Protein AF-A0A2E8D7Z5-F1 (afdb_monomer)

pLDDT: mean 91.21, std 10.16, range [39.16, 98.44]

Secondary structure (DSSP, 8-state):
---SS---HHHHHHHHH-GGGSPTT----SSPPPPSSHHHHHHHHHHHHHHHHHS-HHHHHHHHHHHTTS--GGGHHHHHHGGG-SSHHHHHHHHHHHHHHTT-TT-SS----SS---HHHHHHHHHHHHHHHHHH-TTPPPP-

Sequence (144 aa):
MLTNGSSTIDDVIDWIDKPSSLPLGVTLPDKLVLPEDILQRDSMLSALRRSIMNGPFWLRLVAARTLGTFRDLENAPALIFALSDPDYRVAKAARDSLRFVSRKPEGFGFKGGNEPPEKAVWAQAQADWTSWLLSVKPNAELIQ

Nearest PDB structures (foldseek):
  7q1f-assembly2_T  TM=6.200E-01  e=4.274E-02  synthetic construct
  3ltj-assembly1_A  TM=5.660E-01  e=3.675E-02  synthetic construct
  7p0h-assembly2_B  TM=5.588E-01  e=5.781E-02  synthetic construct
  6veh-assembly1_A  T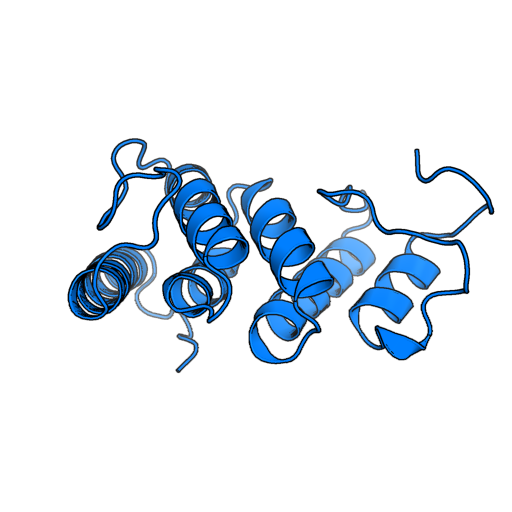M=5.275E-01  e=6.723E-02  synthetic construct
  6gwd-assembly1_H  TM=5.405E-01  e=1.230E-01  synthetic construct

Radius of gyration: 15.18 Å; Cα contacts (8 Å, |Δi|>4): 180; chains: 1; bounding box: 35×31×41 Å

Foldseek 3Di:
DQPDDPDDLVNVLVCLQPVVPQDPPGDDPQEDDQDPDPVSNVSSLVSLLVCCVPNDPSSLRRSLQHLLPDLDLLCLQSLLVQCQPPDVSSVLSSQVSLCSNVVPVVQAFDDSDPDDDDPVRSVRSSVVSVVVSCVVPVPRDHDD

Structure (mmCIF, N/CA/C/O backbone):
data_AF-A0A2E8D7Z5-F1
#
_entry.id   AF-A0A2E8D7Z5-F1
#
loop_
_atom_site.group_PDB
_atom_site.id
_atom_site.type_symbol
_atom_site.label_atom_id
_atom_site.label_alt_id
_atom_site.label_comp_id
_atom_site.label_asym_id
_atom_site.label_entity_id
_atom_site.label_seq_id
_atom_site.pdbx_PDB_ins_code
_atom_site.Cartn_x
_atom_site.Cartn_y
_atom_site.Cartn_z
_atom_site.occupancy
_atom_site.B_iso_or_equiv
_atom_site.auth_seq_id
_atom_site.auth_comp_id
_atom_site.auth_asym_id
_atom_site.auth_atom_id
_atom_site.pdbx_PDB_model_num
ATOM 1 N N . MET A 1 1 ? 5.608 -17.363 -12.730 1.00 39.16 1 MET A N 1
ATOM 2 C CA . MET A 1 1 ? 6.883 -17.341 -13.473 1.00 39.16 1 MET A CA 1
ATOM 3 C C . MET A 1 1 ? 6.949 -16.036 -14.240 1.00 39.16 1 MET A C 1
ATOM 5 O O . MET A 1 1 ? 6.019 -15.757 -14.985 1.00 39.16 1 MET A O 1
ATOM 9 N N . LEU A 1 2 ? 7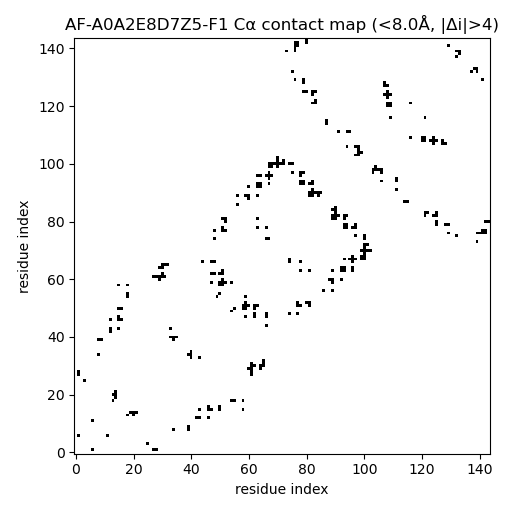.983 -15.229 -13.998 1.00 45.38 2 LEU A N 1
ATOM 10 C CA . LEU A 1 2 ? 8.297 -14.049 -14.803 1.00 45.38 2 LEU A CA 1
ATOM 11 C C . LEU A 1 2 ? 8.856 -14.563 -16.130 1.00 45.38 2 LEU A C 1
ATOM 13 O O . LEU A 1 2 ? 9.849 -15.286 -16.143 1.00 45.38 2 LEU A O 1
ATOM 17 N N . THR A 1 3 ? 8.150 -14.326 -17.228 1.00 45.69 3 THR A N 1
ATOM 18 C CA . THR A 1 3 ? 8.554 -14.825 -18.542 1.00 45.69 3 THR A CA 1
ATOM 19 C C . THR A 1 3 ? 9.576 -13.884 -19.164 1.00 45.69 3 THR A C 1
ATOM 21 O O . THR A 1 3 ? 9.281 -12.705 -19.346 1.00 45.69 3 THR A O 1
ATOM 24 N N . ASN A 1 4 ? 10.698 -14.484 -19.572 1.00 42.97 4 ASN A N 1
ATOM 25 C CA . ASN A 1 4 ? 11.809 -13.966 -20.378 1.00 42.97 4 ASN A CA 1
ATOM 26 C C . ASN A 1 4 ? 12.965 -13.293 -19.605 1.00 42.97 4 ASN A C 1
ATOM 28 O O . ASN A 1 4 ? 12.933 -12.107 -19.299 1.00 42.97 4 ASN A O 1
ATOM 32 N N . GLY A 1 5 ? 14.019 -14.085 -19.358 1.00 50.97 5 GLY A N 1
ATOM 33 C CA . GLY A 1 5 ? 15.221 -13.733 -18.588 1.00 50.97 5 GLY A CA 1
ATOM 34 C C . GLY A 1 5 ? 15.150 -14.298 -17.169 1.00 50.97 5 GLY A C 1
ATOM 35 O O . GLY A 1 5 ? 14.124 -14.162 -16.514 1.00 50.97 5 GLY A O 1
ATOM 36 N N . SER A 1 6 ? 16.192 -14.984 -16.687 1.00 67.50 6 SER A N 1
ATOM 37 C CA . SER A 1 6 ? 16.228 -15.588 -15.343 1.00 67.50 6 SER A CA 1
ATOM 38 C C . SER A 1 6 ? 16.392 -14.532 -14.241 1.00 67.50 6 SER A C 1
ATOM 40 O O . SER A 1 6 ? 17.359 -14.558 -13.483 1.00 67.50 6 SER A O 1
ATOM 42 N N . SER A 1 7 ? 15.495 -13.556 -14.193 1.00 78.62 7 SER A N 1
ATOM 43 C CA . SER A 1 7 ? 15.547 -12.485 -13.210 1.00 78.62 7 SER A CA 1
ATOM 44 C C . SER A 1 7 ? 15.375 -13.058 -11.814 1.00 78.62 7 SER A C 1
ATOM 46 O O . SER A 1 7 ? 14.454 -13.835 -11.540 1.00 78.62 7 SER A O 1
ATOM 48 N N . THR A 1 8 ? 16.308 -12.695 -10.951 1.00 90.31 8 THR A N 1
ATOM 49 C CA . THR A 1 8 ? 16.347 -13.082 -9.548 1.00 90.31 8 THR A CA 1
ATOM 50 C C . THR A 1 8 ? 15.390 -12.215 -8.729 1.00 90.31 8 THR A C 1
ATOM 52 O O . THR A 1 8 ? 14.854 -11.214 -9.209 1.00 90.31 8 THR A O 1
ATOM 55 N N . ILE A 1 9 ? 15.157 -12.593 -7.470 1.00 89.94 9 ILE A N 1
ATOM 56 C CA . ILE A 1 9 ? 14.402 -11.742 -6.541 1.00 89.94 9 ILE A CA 1
ATOM 57 C C . ILE A 1 9 ? 15.125 -10.412 -6.308 1.00 89.94 9 ILE A C 1
ATOM 59 O O . ILE A 1 9 ? 14.462 -9.381 -6.231 1.00 89.94 9 ILE A O 1
ATOM 63 N N . ASP A 1 10 ? 16.457 -10.421 -6.270 1.00 91.50 10 ASP A N 1
ATOM 64 C CA . ASP A 1 10 ? 17.256 -9.210 -6.094 1.00 91.50 10 ASP A CA 1
ATOM 65 C C . ASP A 1 10 ? 17.097 -8.249 -7.278 1.00 91.50 10 ASP A C 1
ATOM 67 O O . ASP A 1 10 ? 16.943 -7.047 -7.066 1.00 91.50 10 ASP A O 1
ATOM 71 N N . ASP A 1 11 ? 17.019 -8.769 -8.510 1.00 92.56 11 ASP A N 1
ATOM 72 C CA . ASP A 1 11 ? 16.719 -7.947 -9.690 1.00 92.56 11 ASP A CA 1
ATOM 73 C C . ASP A 1 11 ? 15.347 -7.278 -9.556 1.00 92.56 11 ASP A C 1
ATOM 75 O O . ASP A 1 11 ? 15.202 -6.080 -9.787 1.00 92.56 11 ASP A O 1
ATOM 79 N N . VAL A 1 12 ? 14.331 -8.035 -9.127 1.00 92.94 12 VAL A N 1
ATOM 80 C CA . VAL A 1 12 ? 12.981 -7.494 -8.918 1.00 92.94 12 VAL A CA 1
ATOM 81 C C . VAL A 1 12 ? 12.984 -6.416 -7.835 1.00 92.94 12 VAL A C 1
ATOM 83 O O . VAL A 1 12 ? 12.312 -5.400 -8.002 1.00 92.94 12 VAL A O 1
ATOM 86 N N . ILE A 1 13 ? 13.727 -6.609 -6.743 1.00 94.06 13 ILE A N 1
ATOM 87 C CA . ILE A 1 13 ? 13.856 -5.607 -5.678 1.00 94.06 13 ILE A CA 1
ATOM 88 C C . ILE A 1 13 ? 14.531 -4.340 -6.215 1.00 94.06 13 ILE A C 1
ATOM 90 O O . ILE A 1 13 ? 13.989 -3.252 -6.005 1.00 94.06 13 ILE A O 1
ATOM 94 N N . ASP A 1 14 ? 15.634 -4.458 -6.964 1.00 94.25 14 ASP A N 1
ATOM 95 C CA . ASP A 1 14 ? 16.290 -3.291 -7.574 1.00 94.25 14 ASP A CA 1
ATOM 96 C C . ASP A 1 14 ? 15.349 -2.556 -8.532 1.00 94.25 14 ASP A C 1
ATOM 98 O O . ASP A 1 14 ? 15.285 -1.331 -8.487 1.00 94.25 14 ASP A O 1
ATOM 102 N N . TRP A 1 15 ? 14.542 -3.264 -9.326 1.00 95.31 15 TRP A N 1
ATOM 103 C CA . TRP A 1 15 ? 13.570 -2.628 -10.221 1.00 95.31 15 TRP A CA 1
ATOM 104 C C . TRP A 1 15 ? 12.423 -1.934 -9.481 1.00 95.31 15 TRP A C 1
ATOM 106 O O . TRP A 1 15 ? 11.871 -0.958 -9.985 1.00 95.31 15 TRP A O 1
ATOM 116 N N . ILE A 1 16 ? 12.029 -2.410 -8.298 1.00 95.69 16 ILE A N 1
ATOM 117 C CA . ILE A 1 16 ? 11.026 -1.720 -7.472 1.00 95.69 16 ILE A CA 1
ATOM 118 C C . ILE A 1 16 ? 11.620 -0.427 -6.898 1.00 95.69 16 ILE A C 1
ATOM 120 O O . ILE A 1 16 ? 10.954 0.613 -6.912 1.00 95.69 16 ILE A O 1
ATOM 124 N N . ASP A 1 17 ? 12.865 -0.479 -6.419 1.00 94.06 17 ASP A N 1
ATOM 125 C CA . ASP A 1 17 ? 13.560 0.680 -5.850 1.00 94.06 17 ASP A CA 1
ATOM 126 C C . ASP A 1 17 ? 13.989 1.695 -6.921 1.00 94.06 17 ASP A C 1
ATOM 128 O O . ASP A 1 17 ? 13.949 2.907 -6.691 1.00 94.06 17 ASP A O 1
ATOM 132 N N . LYS A 1 18 ? 14.355 1.221 -8.114 1.00 94.62 18 LYS A N 1
ATOM 133 C CA . LYS A 1 18 ? 14.752 2.021 -9.276 1.00 94.62 18 LYS A CA 1
ATOM 134 C C . LYS A 1 18 ? 13.930 1.593 -10.492 1.00 94.62 18 LYS A C 1
ATOM 136 O O . LYS A 1 18 ? 14.426 0.892 -11.365 1.00 94.62 18 LYS A O 1
ATOM 141 N N . PRO A 1 19 ? 12.692 2.084 -10.645 1.00 93.81 19 PRO A N 1
ATOM 142 C CA . PRO A 1 19 ? 11.820 1.670 -11.751 1.00 93.81 19 PRO A CA 1
ATOM 143 C C . PRO A 1 19 ? 12.389 1.954 -13.147 1.00 93.81 19 PRO A C 1
ATOM 145 O O . PRO A 1 19 ? 11.977 1.329 -14.120 1.00 93.81 19 PRO A O 1
ATOM 148 N N . SER A 1 20 ? 13.339 2.886 -13.256 1.00 93.38 20 SER A N 1
ATOM 149 C CA . SER A 1 20 ? 14.076 3.185 -14.485 1.00 93.38 20 SER A CA 1
ATOM 150 C C . SER A 1 20 ? 15.145 2.148 -14.854 1.00 93.38 20 SER A C 1
ATOM 152 O O . SER A 1 20 ? 15.602 2.173 -15.994 1.00 93.38 20 SER A O 1
ATOM 154 N N . SER A 1 21 ? 15.552 1.256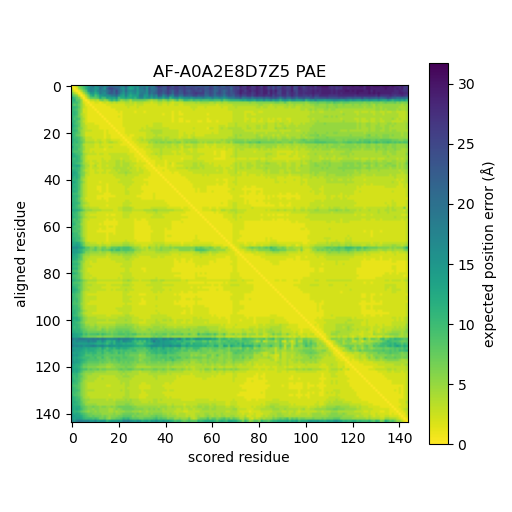 -13.938 1.00 93.19 21 SER A N 1
ATOM 155 C CA . SER A 1 21 ? 16.484 0.153 -14.225 1.00 93.19 21 SER A CA 1
ATOM 156 C C . SER A 1 21 ? 15.791 -1.085 -14.801 1.00 93.19 21 SER A C 1
ATOM 158 O O . SER A 1 21 ? 16.477 -2.015 -15.225 1.00 93.19 21 SER A O 1
ATOM 160 N N . LEU A 1 22 ? 14.451 -1.091 -14.877 1.00 91.88 22 LEU A N 1
ATOM 161 C CA . LEU A 1 22 ? 13.688 -2.174 -15.492 1.00 91.88 22 LEU A CA 1
ATOM 162 C C . LEU A 1 22 ? 14.110 -2.348 -16.969 1.00 91.88 22 LEU A C 1
ATOM 164 O O . LEU A 1 22 ? 13.957 -1.406 -17.756 1.00 91.88 22 LEU A O 1
ATOM 168 N N . PRO A 1 23 ? 14.622 -3.526 -17.380 1.00 92.00 23 PRO A N 1
ATOM 169 C CA . PRO A 1 23 ? 15.102 -3.726 -18.740 1.00 92.00 23 PRO A CA 1
ATOM 170 C C . PRO A 1 23 ? 13.993 -3.572 -19.783 1.00 92.00 23 PRO A C 1
ATOM 172 O O . PRO A 1 23 ? 12.844 -3.968 -19.574 1.00 92.00 23 PRO A O 1
ATOM 175 N N . LEU A 1 24 ? 14.354 -3.042 -20.954 1.00 87.38 24 LEU A N 1
ATOM 176 C CA . LEU A 1 24 ? 13.423 -2.931 -22.076 1.00 87.38 24 LEU A CA 1
ATOM 177 C C . LEU A 1 24 ? 12.881 -4.312 -22.468 1.00 87.38 24 LEU A C 1
ATOM 179 O O . LEU A 1 24 ? 13.634 -5.273 -22.608 1.00 87.38 24 LEU A O 1
ATOM 183 N N . GLY A 1 25 ? 11.565 -4.400 -22.666 1.00 86.94 25 GLY A N 1
ATOM 184 C CA . GLY A 1 25 ? 10.878 -5.655 -22.990 1.00 86.94 25 GLY A CA 1
ATOM 185 C C . GLY A 1 25 ? 10.540 -6.531 -21.779 1.00 86.94 25 GLY A C 1
ATOM 186 O O . GLY A 1 25 ? 9.815 -7.510 -21.944 1.00 86.94 25 GLY A O 1
ATOM 187 N N . VAL A 1 26 ? 10.990 -6.172 -20.572 1.00 87.81 26 VAL A N 1
ATOM 188 C CA . VAL A 1 26 ? 10.558 -6.810 -19.322 1.00 87.81 26 VAL A CA 1
ATOM 189 C C . VAL A 1 26 ? 9.340 -6.072 -18.774 1.00 87.81 26 VAL A C 1
ATOM 191 O O . VAL A 1 26 ? 9.264 -4.847 -18.786 1.00 87.81 26 VAL A O 1
ATOM 194 N N . THR A 1 27 ? 8.349 -6.822 -18.298 1.00 88.19 27 THR A N 1
ATOM 195 C CA . THR A 1 27 ? 7.161 -6.276 -17.634 1.00 88.19 27 THR A CA 1
ATOM 196 C C . THR A 1 27 ? 6.946 -7.016 -16.324 1.00 88.19 27 THR A C 1
ATOM 198 O O . THR A 1 27 ? 6.965 -8.248 -16.295 1.00 88.19 27 THR A O 1
ATOM 201 N N . LEU A 1 28 ? 6.738 -6.271 -15.234 1.00 89.75 28 LEU A N 1
ATOM 202 C CA . LEU A 1 28 ? 6.352 -6.883 -13.968 1.00 89.75 28 LEU A CA 1
ATOM 203 C C . LEU A 1 28 ? 4.923 -7.439 -14.062 1.00 89.75 28 LEU A C 1
ATOM 205 O O . LEU A 1 28 ? 4.059 -6.824 -14.687 1.00 89.75 28 LEU A O 1
ATOM 209 N N . PRO A 1 29 ? 4.641 -8.580 -13.419 1.00 92.12 29 PRO A N 1
ATOM 210 C CA . PRO A 1 29 ? 3.303 -9.126 -13.354 1.00 92.12 29 PRO A CA 1
ATOM 211 C C . PRO A 1 29 ? 2.424 -8.196 -12.521 1.00 92.12 29 PRO A C 1
ATOM 213 O O . PRO A 1 29 ? 2.900 -7.480 -11.642 1.00 92.12 29 PRO A O 1
ATOM 216 N N . ASP A 1 30 ? 1.113 -8.294 -12.728 1.00 91.88 30 ASP A N 1
ATOM 217 C CA . ASP A 1 30 ? 0.109 -7.519 -11.988 1.00 91.88 30 ASP A CA 1
ATOM 218 C C . ASP A 1 30 ? 0.221 -7.637 -10.458 1.00 91.88 30 ASP A C 1
ATOM 220 O O . ASP A 1 30 ? -0.288 -6.787 -9.723 1.00 91.88 30 ASP A O 1
ATOM 224 N N . LYS A 1 31 ? 0.836 -8.723 -9.984 1.00 93.88 31 LYS A N 1
ATOM 225 C CA . LYS A 1 31 ? 1.065 -9.056 -8.585 1.00 93.88 31 LYS A CA 1
ATOM 226 C C . LYS A 1 31 ? 2.370 -9.836 -8.477 1.00 93.88 31 LYS A C 1
ATOM 228 O O . LYS A 1 31 ? 2.546 -10.836 -9.173 1.00 93.88 31 LYS A O 1
ATOM 233 N N . LEU A 1 32 ? 3.259 -9.393 -7.596 1.00 93.25 32 LEU A N 1
ATOM 234 C CA . LEU A 1 32 ? 4.524 -10.072 -7.344 1.00 93.25 32 LEU A CA 1
ATOM 235 C C . LEU A 1 32 ? 4.332 -11.221 -6.355 1.00 93.25 32 LEU A C 1
ATOM 237 O O . LEU A 1 32 ? 3.446 -11.198 -5.498 1.00 93.25 32 LEU A O 1
ATOM 241 N N . VAL A 1 33 ? 5.188 -12.228 -6.485 1.00 90.69 33 VAL A N 1
ATOM 242 C CA . VAL A 1 33 ? 5.320 -13.293 -5.492 1.00 90.69 33 VAL A CA 1
ATOM 243 C C . VAL A 1 33 ? 6.358 -12.826 -4.485 1.00 90.69 33 VAL A C 1
ATOM 245 O O . VAL A 1 33 ? 7.485 -12.527 -4.874 1.00 90.69 33 VAL A O 1
ATOM 248 N N . LEU A 1 34 ? 5.978 -12.740 -3.210 1.00 89.69 34 LEU A N 1
ATOM 249 C CA . LEU A 1 34 ? 6.949 -12.429 -2.168 1.00 89.69 34 LEU A CA 1
ATOM 250 C C . LEU A 1 34 ? 7.897 -13.619 -1.968 1.00 89.69 34 LEU A C 1
ATOM 252 O O . LEU A 1 34 ? 7.430 -14.761 -1.962 1.00 89.69 34 LEU A O 1
ATOM 256 N N . PRO A 1 35 ? 9.200 -13.367 -1.773 1.00 91.38 35 PRO A N 1
ATOM 257 C CA . PRO A 1 35 ? 10.174 -14.425 -1.539 1.00 91.38 35 PRO A CA 1
ATOM 258 C C . PRO A 1 35 ? 9.898 -15.174 -0.229 1.00 91.38 35 PRO A C 1
ATOM 260 O O . PRO A 1 35 ? 9.238 -14.661 0.682 1.00 91.38 35 PRO A O 1
ATOM 263 N N . GLU A 1 36 ? 10.388 -16.413 -0.138 1.00 90.12 36 GLU A N 1
ATOM 264 C CA . GLU A 1 36 ? 10.327 -17.224 1.086 1.00 90.12 36 GLU A CA 1
ATOM 265 C C . GLU A 1 36 ? 11.296 -16.715 2.159 1.00 90.12 36 GLU A C 1
ATOM 267 O O . GLU A 1 36 ? 10.943 -16.686 3.344 1.00 90.12 36 GLU A O 1
ATOM 272 N N . ASP A 1 37 ? 12.470 -16.250 1.727 1.00 94.12 37 ASP A N 1
ATOM 273 C CA . ASP A 1 37 ? 13.470 -15.633 2.588 1.00 94.12 37 ASP A CA 1
ATOM 274 C C . ASP A 1 37 ? 12.916 -14.370 3.263 1.00 94.12 37 ASP A C 1
ATOM 276 O O . ASP A 1 37 ? 12.328 -13.497 2.620 1.00 94.12 37 ASP A O 1
ATOM 280 N N . ILE A 1 38 ? 13.088 -14.294 4.584 1.00 93.12 38 ILE A N 1
ATOM 281 C CA . ILE A 1 38 ? 12.498 -13.238 5.412 1.00 93.12 38 ILE A CA 1
ATOM 282 C C . ILE A 1 38 ? 13.136 -11.883 5.099 1.00 93.12 38 ILE A C 1
ATOM 284 O O . ILE A 1 38 ? 12.416 -10.899 4.953 1.00 93.12 38 ILE A O 1
ATOM 288 N N . LEU A 1 39 ? 14.459 -11.829 4.928 1.00 94.00 39 LEU A N 1
ATOM 289 C CA . LEU A 1 39 ? 15.170 -10.571 4.701 1.00 94.00 39 LEU A CA 1
ATOM 290 C C . LEU A 1 39 ? 14.819 -9.984 3.330 1.00 94.00 39 LEU A C 1
ATOM 292 O O . LEU A 1 39 ? 14.534 -8.788 3.213 1.00 94.00 39 LEU A O 1
ATOM 296 N N . GLN A 1 40 ? 14.768 -10.826 2.296 1.00 93.62 40 GLN A N 1
ATOM 297 C CA . GLN A 1 40 ? 14.324 -10.413 0.964 1.00 93.62 40 GLN A CA 1
ATOM 298 C C . GLN A 1 40 ? 12.848 -10.008 0.965 1.00 93.62 40 GLN A C 1
ATOM 300 O O . GLN A 1 40 ? 12.475 -9.038 0.302 1.00 93.62 40 GLN A O 1
ATOM 305 N N . ARG A 1 41 ? 11.996 -10.709 1.727 1.00 94.38 41 ARG A N 1
ATOM 306 C CA . ARG A 1 41 ? 10.569 -10.374 1.836 1.00 94.38 41 ARG A CA 1
ATOM 307 C C . ARG A 1 41 ? 10.383 -9.000 2.454 1.00 94.38 41 ARG A C 1
ATOM 309 O O . ARG A 1 41 ? 9.648 -8.191 1.894 1.00 94.38 41 ARG A O 1
ATOM 316 N N . ASP A 1 42 ? 11.054 -8.732 3.565 1.00 94.12 42 ASP A N 1
ATOM 317 C CA . ASP A 1 42 ? 10.950 -7.458 4.274 1.00 94.12 42 ASP A CA 1
ATOM 318 C C . ASP A 1 42 ? 11.495 -6.305 3.425 1.00 94.12 42 ASP A C 1
ATOM 320 O O . ASP A 1 42 ? 10.897 -5.224 3.371 1.00 94.12 42 ASP A O 1
ATOM 324 N N . SER A 1 43 ? 12.578 -6.557 2.685 1.00 94.38 43 SER A N 1
ATOM 325 C CA . SER A 1 43 ? 13.152 -5.603 1.732 1.00 94.38 43 SER A CA 1
ATOM 326 C C . SER A 1 43 ? 12.173 -5.292 0.600 1.00 94.38 43 SER A C 1
ATOM 328 O O . SER A 1 43 ? 11.886 -4.123 0.334 1.00 94.38 43 SER A O 1
ATOM 330 N N . MET A 1 44 ? 11.574 -6.323 -0.005 1.00 95.50 44 MET A N 1
ATOM 331 C CA . MET A 1 4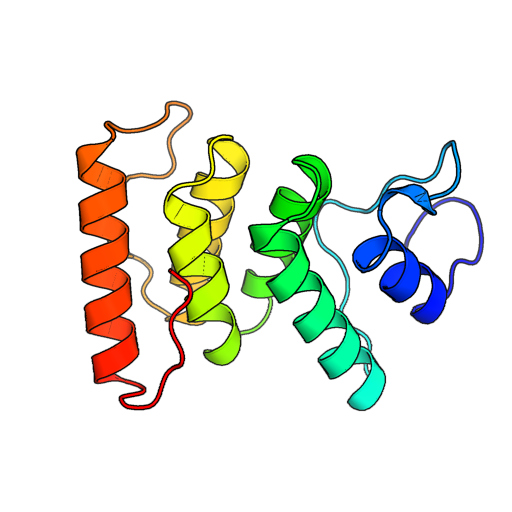4 ? 10.573 -6.167 -1.060 1.00 95.50 44 MET A CA 1
ATOM 332 C C . MET A 1 44 ? 9.314 -5.449 -0.557 1.00 95.50 44 MET A C 1
ATOM 334 O O . MET A 1 44 ? 8.825 -4.540 -1.222 1.00 95.50 44 MET A O 1
ATOM 338 N N . LEU A 1 45 ? 8.795 -5.799 0.624 1.00 95.75 45 LEU A N 1
ATOM 339 C CA . LEU A 1 45 ? 7.642 -5.120 1.228 1.00 95.75 45 LEU A CA 1
ATOM 340 C C . LEU A 1 45 ? 7.935 -3.640 1.484 1.00 95.75 45 LEU A C 1
ATOM 342 O O . LEU A 1 45 ? 7.111 -2.783 1.165 1.00 95.75 45 LEU A O 1
ATOM 346 N N . SER A 1 46 ? 9.119 -3.333 2.010 1.00 95.12 46 SER A N 1
ATOM 347 C CA . SER A 1 46 ? 9.555 -1.957 2.251 1.00 95.12 46 SER A CA 1
ATOM 348 C C . SER A 1 46 ? 9.666 -1.164 0.948 1.00 95.12 46 SER A C 1
ATOM 350 O O . SER A 1 46 ? 9.179 -0.034 0.878 1.00 95.12 46 SER A O 1
ATOM 352 N N . ALA A 1 47 ? 10.243 -1.762 -0.096 1.00 96.12 47 ALA A N 1
ATOM 353 C CA . ALA A 1 47 ? 10.339 -1.159 -1.421 1.00 96.12 47 ALA A CA 1
ATOM 354 C C . ALA A 1 47 ? 8.945 -0.886 -2.009 1.00 96.12 47 ALA A C 1
ATOM 356 O O . ALA A 1 47 ? 8.648 0.245 -2.381 1.00 96.12 47 ALA A O 1
ATOM 357 N N . LEU A 1 48 ? 8.032 -1.863 -1.968 1.00 97.38 48 LEU A N 1
ATOM 358 C CA . LEU A 1 48 ? 6.660 -1.705 -2.465 1.00 97.38 48 LEU A CA 1
ATOM 359 C C . LEU A 1 48 ? 5.884 -0.607 -1.724 1.00 97.38 48 LEU A C 1
ATOM 361 O O . LEU A 1 48 ? 5.194 0.187 -2.365 1.00 97.38 48 LEU A O 1
ATOM 365 N N . ARG A 1 49 ? 6.009 -0.521 -0.391 1.00 96.62 49 ARG A N 1
ATOM 366 C CA . ARG A 1 49 ? 5.401 0.561 0.408 1.00 96.62 49 ARG A CA 1
ATOM 367 C C . ARG A 1 49 ? 5.931 1.931 -0.021 1.00 96.62 49 ARG A C 1
ATOM 369 O O . ARG A 1 49 ? 5.141 2.860 -0.158 1.00 96.62 49 ARG A O 1
ATOM 376 N N . ARG A 1 50 ? 7.234 2.060 -0.303 1.00 95.81 50 ARG A N 1
ATOM 377 C CA . ARG A 1 50 ? 7.815 3.301 -0.850 1.00 95.81 50 ARG A CA 1
ATOM 378 C C . ARG A 1 50 ? 7.304 3.614 -2.253 1.00 95.81 50 ARG A C 1
ATOM 380 O O . ARG A 1 50 ? 6.978 4.767 -2.542 1.00 95.81 50 ARG A O 1
ATOM 387 N N . SER A 1 51 ? 7.195 2.604 -3.114 1.00 97.06 51 SER A N 1
ATOM 388 C CA . SER A 1 51 ? 6.744 2.789 -4.491 1.00 97.06 51 SER A CA 1
ATOM 389 C C . SER A 1 51 ? 5.309 3.292 -4.576 1.00 97.06 51 SER A C 1
ATOM 391 O O . SER A 1 51 ? 5.010 4.006 -5.522 1.00 97.06 51 SER A O 1
ATOM 393 N N . ILE A 1 52 ? 4.441 2.999 -3.601 1.00 97.50 52 ILE A N 1
ATOM 394 C CA . ILE A 1 52 ? 3.093 3.588 -3.528 1.00 97.50 52 ILE A CA 1
ATOM 395 C C . ILE A 1 52 ? 3.129 5.123 -3.528 1.00 97.50 52 ILE A C 1
ATOM 397 O O . ILE A 1 52 ? 2.269 5.743 -4.139 1.00 97.50 52 ILE A O 1
ATOM 401 N N . MET A 1 53 ? 4.110 5.744 -2.874 1.00 94.38 53 MET A N 1
ATOM 402 C CA . MET A 1 53 ? 4.178 7.206 -2.780 1.00 94.38 53 MET A CA 1
ATOM 403 C C . MET A 1 53 ? 4.783 7.826 -4.042 1.00 94.38 53 MET A C 1
ATOM 405 O O . MET A 1 53 ? 4.241 8.776 -4.597 1.00 94.38 53 MET A O 1
ATOM 409 N N . ASN A 1 54 ? 5.901 7.263 -4.512 1.00 93.25 54 ASN A N 1
ATOM 410 C CA . ASN A 1 54 ? 6.783 7.945 -5.470 1.00 93.25 54 ASN A CA 1
ATOM 411 C C . ASN A 1 54 ? 7.002 7.170 -6.779 1.00 93.25 54 ASN A C 1
ATOM 413 O O . ASN A 1 54 ? 7.730 7.622 -7.661 1.00 93.25 54 ASN A O 1
ATOM 417 N N . GLY A 1 55 ? 6.410 5.984 -6.912 1.00 95.62 55 GLY A N 1
ATOM 418 C CA . GLY A 1 55 ? 6.588 5.127 -8.075 1.00 95.62 55 GLY A CA 1
ATOM 419 C C . GLY A 1 55 ? 5.796 5.605 -9.296 1.00 95.62 55 GLY A C 1
ATOM 420 O O . GLY A 1 55 ? 4.785 6.309 -9.165 1.00 95.62 55 GLY A O 1
ATOM 421 N N . PRO A 1 56 ? 6.198 5.184 -10.508 1.00 96.56 56 PRO A N 1
ATOM 422 C CA . PRO A 1 56 ? 5.376 5.363 -11.697 1.00 96.56 56 PRO A CA 1
ATOM 423 C C . PRO A 1 56 ? 4.044 4.621 -11.537 1.00 96.56 56 PRO A C 1
ATOM 425 O O . PRO A 1 56 ? 3.959 3.627 -10.814 1.00 96.56 56 PRO A O 1
ATOM 428 N N . PHE A 1 57 ? 3.009 5.076 -12.250 1.00 95.62 5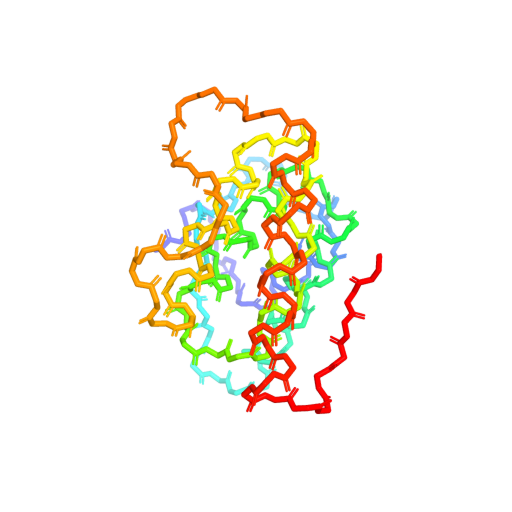7 PHE A N 1
ATOM 429 C CA . PHE A 1 57 ? 1.643 4.543 -12.141 1.00 95.62 57 PHE A CA 1
ATOM 430 C C . PHE A 1 57 ? 1.586 3.003 -12.135 1.00 95.62 57 PHE A C 1
ATOM 432 O O . PHE A 1 57 ? 0.956 2.406 -11.260 1.00 95.62 57 PHE A O 1
ATOM 439 N N . TRP A 1 58 ? 2.268 2.356 -13.086 1.00 95.44 58 TRP A N 1
ATOM 440 C CA . TRP A 1 58 ? 2.244 0.899 -13.220 1.00 95.44 58 TRP A CA 1
ATOM 441 C C . TRP A 1 58 ? 2.788 0.200 -11.966 1.00 95.44 58 TRP A C 1
ATOM 443 O O . TRP A 1 58 ? 2.226 -0.804 -11.533 1.00 95.44 58 TRP A O 1
ATOM 453 N N . LEU A 1 59 ? 3.826 0.758 -11.334 1.00 97.88 59 LEU A N 1
ATOM 454 C CA . LEU A 1 59 ? 4.425 0.182 -10.136 1.00 97.88 59 LEU A CA 1
ATOM 455 C C . LEU A 1 59 ? 3.554 0.425 -8.906 1.00 97.88 59 LEU A C 1
ATOM 457 O O . LEU A 1 59 ? 3.420 -0.477 -8.087 1.00 97.88 59 LEU A O 1
ATOM 461 N N . ARG A 1 60 ? 2.900 1.589 -8.793 1.00 98.44 60 ARG A N 1
ATOM 462 C CA . ARG A 1 60 ? 1.920 1.837 -7.719 1.00 98.44 60 ARG A CA 1
ATOM 463 C C . ARG A 1 60 ? 0.774 0.836 -7.767 1.00 98.44 60 ARG A C 1
ATOM 465 O O . ARG A 1 60 ? 0.357 0.318 -6.734 1.00 98.44 60 ARG A O 1
ATOM 472 N N . LEU A 1 61 ? 0.308 0.500 -8.971 1.00 98.06 61 LEU A N 1
ATOM 473 C CA . LEU A 1 61 ? -0.741 -0.498 -9.166 1.00 98.06 61 LEU A CA 1
ATOM 474 C C . LEU A 1 61 ? -0.279 -1.902 -8.747 1.00 98.06 61 LEU A C 1
ATOM 476 O O . LEU A 1 61 ? -0.990 -2.581 -8.001 1.00 98.06 61 LEU A O 1
ATOM 480 N N . VAL A 1 62 ? 0.911 -2.324 -9.190 1.00 97.88 62 VAL A N 1
ATOM 481 C CA . VAL A 1 62 ? 1.516 -3.608 -8.790 1.00 97.88 62 VAL A CA 1
ATOM 482 C C . VAL A 1 62 ? 1.743 -3.652 -7.278 1.00 97.88 62 VAL A C 1
ATOM 484 O O . VAL A 1 62 ? 1.409 -4.652 -6.639 1.00 97.88 62 VAL A O 1
ATOM 487 N N . ALA A 1 63 ? 2.234 -2.567 -6.680 1.00 98.06 63 ALA A N 1
ATOM 488 C CA . ALA A 1 63 ? 2.447 -2.453 -5.243 1.00 98.06 63 ALA A CA 1
ATOM 489 C C . ALA A 1 63 ? 1.132 -2.578 -4.468 1.00 98.06 63 ALA A C 1
ATOM 491 O O . ALA A 1 63 ? 1.030 -3.436 -3.594 1.00 98.06 63 ALA A O 1
ATOM 492 N N . ALA A 1 64 ? 0.089 -1.829 -4.836 1.00 98.06 64 ALA A N 1
ATOM 493 C CA . ALA A 1 64 ? -1.200 -1.874 -4.145 1.00 98.06 64 ALA A CA 1
ATOM 494 C C . ALA A 1 64 ? -1.815 -3.282 -4.182 1.00 98.06 64 ALA A C 1
ATOM 496 O O . ALA A 1 64 ? -2.333 -3.770 -3.174 1.00 98.06 64 ALA A O 1
ATOM 497 N N . ARG A 1 65 ? -1.712 -3.975 -5.324 1.00 97.62 65 ARG A N 1
ATOM 498 C CA . ARG A 1 65 ? -2.186 -5.360 -5.485 1.00 97.62 65 ARG A CA 1
ATOM 499 C C . ARG A 1 65 ? -1.344 -6.371 -4.715 1.00 97.62 65 ARG A C 1
ATOM 501 O O . ARG A 1 65 ? -1.900 -7.330 -4.181 1.00 97.62 65 ARG A O 1
ATOM 508 N N . THR A 1 66 ? -0.027 -6.186 -4.686 1.00 97.50 66 THR A N 1
ATOM 509 C CA . THR A 1 66 ? 0.912 -7.101 -4.025 1.00 97.50 66 THR A CA 1
ATOM 510 C C . THR A 1 66 ? 0.821 -6.970 -2.510 1.00 97.50 66 THR A C 1
ATOM 512 O O . THR A 1 66 ? 0.669 -7.978 -1.830 1.00 97.50 66 THR A O 1
ATOM 515 N N . LEU A 1 67 ? 0.801 -5.754 -1.965 1.00 97.12 67 LEU A N 1
ATOM 516 C CA . LEU A 1 67 ? 0.689 -5.516 -0.521 1.00 97.12 67 LEU A CA 1
ATOM 517 C C . LEU A 1 67 ? -0.602 -6.104 0.079 1.00 97.12 67 LEU A C 1
ATOM 519 O O . LEU A 1 67 ? -0.609 -6.552 1.223 1.00 97.12 67 LEU A O 1
ATOM 523 N N . GLY A 1 68 ? -1.681 -6.177 -0.705 1.00 94.62 68 GLY A N 1
ATOM 524 C CA . GLY A 1 68 ? -2.935 -6.813 -0.296 1.00 94.62 68 GLY A CA 1
ATOM 525 C C . GLY A 1 68 ? -2.941 -8.340 -0.303 1.00 94.62 68 GLY A C 1
ATOM 526 O O . GLY A 1 68 ? -3.957 -8.930 0.043 1.00 94.62 68 GLY A O 1
ATOM 527 N N . THR A 1 69 ? -1.867 -9.008 -0.732 1.00 91.06 69 THR A N 1
ATOM 528 C CA . THR A 1 69 ? -1.824 -10.484 -0.784 1.00 91.06 69 THR A CA 1
ATOM 529 C C . THR A 1 69 ? -1.602 -11.130 0.573 1.00 91.06 69 THR A C 1
ATOM 531 O O . THR A 1 69 ? -2.019 -12.269 0.781 1.00 91.06 69 THR A O 1
ATOM 534 N N . PHE A 1 70 ? -1.002 -10.394 1.505 1.00 82.81 70 PHE A N 1
ATOM 535 C CA . PHE A 1 70 ? -0.710 -10.858 2.853 1.00 82.81 70 PHE A CA 1
ATOM 536 C C . PHE A 1 70 ? -1.551 -10.074 3.847 1.00 82.81 70 PHE A C 1
ATOM 538 O O . PHE A 1 70 ? -1.763 -8.874 3.696 1.00 82.81 70 PHE A O 1
ATOM 545 N N . ARG A 1 71 ? -2.032 -10.756 4.889 1.00 82.12 71 ARG A N 1
ATOM 546 C CA . ARG A 1 71 ? -2.788 -10.137 5.989 1.00 82.12 71 ARG A CA 1
ATOM 547 C C . ARG A 1 71 ? -1.851 -9.450 6.981 1.00 82.12 71 ARG A C 1
ATOM 549 O O . ARG A 1 71 ? -1.914 -9.712 8.178 1.00 82.12 71 ARG A O 1
ATOM 556 N N . ASP A 1 72 ? -0.970 -8.618 6.449 1.00 90.56 72 ASP A N 1
ATOM 557 C CA . ASP A 1 72 ? -0.009 -7.842 7.211 1.00 90.56 72 ASP A CA 1
ATOM 558 C C . ASP A 1 72 ? -0.553 -6.422 7.409 1.00 90.56 72 ASP A C 1
ATOM 560 O O . ASP A 1 72 ? -0.708 -5.659 6.452 1.00 90.56 72 ASP A O 1
ATOM 564 N N . LEU A 1 73 ? -0.875 -6.083 8.661 1.00 93.06 73 LEU A N 1
ATOM 565 C CA . LEU A 1 73 ? -1.393 -4.764 9.026 1.00 93.06 73 LEU A CA 1
ATOM 566 C C . LEU A 1 73 ? -0.358 -3.653 8.810 1.00 93.06 73 LEU A C 1
ATOM 568 O O . LEU A 1 73 ? -0.762 -2.506 8.629 1.00 93.06 73 LEU A O 1
ATOM 572 N N . GLU A 1 74 ? 0.938 -3.974 8.727 1.00 94.19 74 GLU A N 1
ATOM 573 C CA . GLU A 1 74 ? 1.985 -3.004 8.379 1.00 94.19 74 GLU A CA 1
ATOM 574 C C . GLU A 1 74 ? 1.819 -2.440 6.960 1.00 94.19 74 GLU A C 1
ATOM 576 O O . GLU A 1 74 ? 2.355 -1.383 6.633 1.00 94.19 74 GLU A O 1
ATOM 581 N N . ASN A 1 75 ? 1.046 -3.109 6.098 1.00 95.88 75 ASN A N 1
ATOM 582 C CA . ASN A 1 75 ? 0.728 -2.610 4.760 1.00 95.88 75 ASN A CA 1
ATOM 583 C C . ASN A 1 75 ? -0.416 -1.588 4.754 1.00 95.88 75 ASN A C 1
ATOM 585 O O . ASN A 1 75 ? -0.590 -0.877 3.762 1.00 95.88 75 ASN A O 1
ATOM 589 N N . ALA A 1 76 ? -1.214 -1.517 5.825 1.00 96.81 76 ALA A N 1
ATOM 590 C CA . ALA A 1 76 ? -2.411 -0.688 5.859 1.00 96.81 76 ALA A CA 1
ATOM 591 C C . ALA A 1 76 ? -2.120 0.811 5.644 1.00 96.81 76 ALA A C 1
ATOM 593 O O . ALA A 1 76 ? -2.810 1.384 4.805 1.00 96.81 76 ALA A O 1
ATOM 594 N N . PRO A 1 77 ? -1.104 1.446 6.270 1.00 97.56 77 PRO A N 1
ATOM 595 C CA . PRO A 1 77 ? -0.803 2.861 6.026 1.00 97.56 77 PRO A CA 1
ATOM 596 C C . PRO A 1 77 ? -0.578 3.200 4.547 1.00 97.56 77 PRO A C 1
ATOM 598 O O . PRO A 1 77 ? -1.183 4.135 4.025 1.00 97.56 77 PRO A O 1
ATOM 601 N N . ALA A 1 78 ? 0.225 2.395 3.844 1.00 97.62 78 ALA A N 1
ATOM 602 C CA . ALA A 1 78 ? 0.491 2.590 2.419 1.00 97.62 78 ALA A CA 1
ATOM 603 C C . ALA A 1 78 ? -0.775 2.418 1.571 1.00 97.62 78 ALA A C 1
ATOM 605 O O . ALA A 1 78 ? -1.042 3.208 0.668 1.00 97.62 78 ALA A O 1
ATOM 606 N N . LEU A 1 79 ? -1.600 1.417 1.879 1.00 97.69 79 LEU A N 1
ATOM 607 C CA . LEU A 1 79 ? -2.850 1.207 1.155 1.00 97.69 79 LEU A CA 1
ATOM 608 C C . LEU A 1 79 ? -3.888 2.306 1.443 1.00 97.69 79 LEU A C 1
ATOM 610 O O . LEU A 1 79 ? -4.642 2.667 0.546 1.00 97.69 79 LEU A O 1
ATOM 614 N N . ILE A 1 80 ? -3.926 2.865 2.656 1.00 97.56 80 ILE A N 1
ATOM 615 C CA . ILE A 1 80 ? -4.795 4.003 3.000 1.00 97.56 80 ILE A CA 1
ATOM 616 C C . ILE A 1 80 ? -4.387 5.237 2.198 1.00 97.56 80 ILE A C 1
ATOM 618 O O . ILE A 1 80 ? -5.241 5.869 1.576 1.00 97.56 80 ILE A O 1
ATOM 622 N N . PHE A 1 81 ? -3.092 5.545 2.143 1.00 96.94 81 PHE A N 1
ATOM 623 C CA . PHE A 1 81 ? -2.570 6.628 1.310 1.00 96.94 81 PHE A CA 1
ATOM 624 C C . PHE A 1 81 ? -2.977 6.454 -0.164 1.00 96.94 81 PHE A C 1
ATOM 626 O O . PHE A 1 81 ? -3.504 7.372 -0.788 1.00 96.94 81 PHE A O 1
ATOM 633 N N . ALA A 1 82 ? -2.847 5.236 -0.698 1.00 97.19 82 ALA A N 1
ATOM 634 C CA . ALA A 1 82 ? -3.178 4.925 -2.088 1.00 97.19 82 ALA A CA 1
ATOM 635 C C . ALA A 1 82 ? -4.674 5.048 -2.442 1.00 97.19 82 ALA A C 1
ATOM 637 O O . ALA A 1 82 ? -5.015 5.030 -3.624 1.00 97.19 82 ALA A O 1
ATOM 638 N N . LEU A 1 83 ? -5.587 5.187 -1.470 1.00 96.25 83 LEU A N 1
ATOM 639 C CA . LEU A 1 83 ? -7.009 5.411 -1.761 1.00 96.25 83 LEU A CA 1
ATOM 640 C C . LEU A 1 83 ? -7.253 6.701 -2.547 1.00 96.25 83 LEU A C 1
ATOM 642 O O . LEU A 1 83 ? -8.216 6.751 -3.302 1.00 96.25 83 LEU A O 1
ATOM 646 N N . SER A 1 84 ? -6.399 7.713 -2.394 1.00 93.25 84 SER A N 1
ATOM 647 C CA . SER A 1 84 ? -6.480 8.977 -3.133 1.00 93.25 84 SER A CA 1
ATOM 648 C C . SER A 1 84 ? -5.518 9.046 -4.324 1.00 93.25 84 SER A C 1
ATOM 650 O O . SER A 1 84 ? -5.184 10.147 -4.763 1.00 93.25 84 SER A O 1
ATOM 652 N N . ASP A 1 85 ? -5.036 7.905 -4.834 1.00 95.94 85 ASP A N 1
ATOM 653 C CA . ASP A 1 85 ? -4.151 7.893 -6.004 1.00 95.94 85 ASP A CA 1
ATOM 654 C C . ASP A 1 85 ? -4.816 8.592 -7.205 1.00 95.94 85 ASP A C 1
ATOM 656 O O . ASP A 1 85 ? -6.005 8.367 -7.460 1.00 95.94 85 ASP A O 1
ATOM 660 N N . PRO A 1 86 ? -4.074 9.415 -7.973 1.00 93.94 86 PRO A N 1
ATOM 661 C CA . PRO A 1 86 ? -4.613 10.071 -9.163 1.00 93.94 86 PRO A CA 1
ATOM 662 C C . PRO A 1 86 ? -5.101 9.087 -10.235 1.00 93.94 86 PRO A C 1
ATOM 664 O O . PRO A 1 86 ? -5.961 9.447 -11.038 1.00 93.94 86 PRO A O 1
ATOM 667 N N . ASP A 1 87 ? -4.580 7.856 -10.270 1.00 95.56 87 ASP A N 1
ATOM 668 C CA . ASP A 1 87 ? -5.117 6.804 -11.123 1.00 95.56 87 ASP A CA 1
ATOM 669 C C . ASP A 1 87 ? -6.119 5.932 -10.360 1.00 95.56 87 ASP A C 1
ATOM 671 O O . ASP A 1 87 ? -5.783 5.190 -9.430 1.00 95.56 87 ASP A O 1
ATOM 675 N N . TYR A 1 88 ? -7.370 5.953 -10.821 1.00 94.62 88 TYR A N 1
ATOM 676 C CA . TYR A 1 88 ? -8.459 5.216 -10.186 1.00 94.62 88 TYR A CA 1
ATOM 677 C C . TYR A 1 88 ? -8.205 3.704 -10.082 1.00 94.62 88 TYR A C 1
ATOM 679 O O . TYR A 1 88 ? -8.685 3.058 -9.149 1.00 94.62 88 TYR A O 1
ATOM 687 N N . ARG A 1 89 ? -7.417 3.109 -10.988 1.00 95.56 89 ARG A N 1
ATOM 688 C CA . ARG A 1 89 ? -7.084 1.677 -10.921 1.00 95.56 89 ARG A CA 1
ATOM 689 C C . ARG A 1 89 ? -6.244 1.365 -9.686 1.00 95.56 89 ARG A C 1
ATOM 691 O O . ARG A 1 89 ? -6.430 0.301 -9.094 1.00 95.56 89 ARG A O 1
ATOM 698 N N . VAL A 1 90 ? -5.360 2.282 -9.285 1.00 97.31 90 VAL A N 1
ATOM 699 C CA . VAL A 1 90 ? -4.557 2.159 -8.060 1.00 97.31 90 VAL A CA 1
ATOM 700 C C . VAL A 1 90 ? -5.449 2.339 -6.837 1.00 97.31 90 VAL A C 1
ATOM 702 O O . VAL A 1 90 ? -5.454 1.464 -5.974 1.00 97.31 90 VAL A O 1
ATOM 705 N N . ALA A 1 91 ? -6.281 3.384 -6.807 1.00 96.06 91 ALA A N 1
ATOM 706 C CA . ALA A 1 91 ? -7.228 3.621 -5.714 1.00 96.06 91 ALA A CA 1
ATOM 707 C C . ALA A 1 91 ? -8.171 2.427 -5.489 1.00 96.06 91 ALA A C 1
ATOM 709 O O . ALA A 1 91 ? -8.386 1.976 -4.360 1.00 96.06 91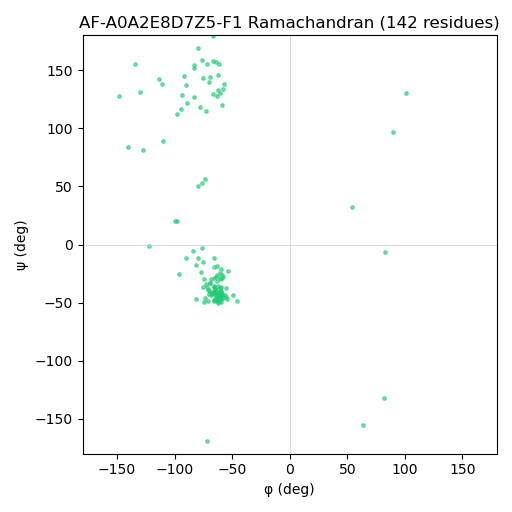 ALA A O 1
ATOM 710 N N . LYS A 1 92 ? -8.693 1.849 -6.576 1.00 95.75 92 LYS A N 1
ATOM 711 C CA . LYS A 1 92 ? -9.519 0.640 -6.529 1.00 95.75 92 LYS A CA 1
ATOM 712 C C . LYS A 1 92 ? -8.735 -0.563 -5.999 1.00 95.75 92 LYS A C 1
ATOM 714 O O . LYS A 1 92 ? -9.250 -1.287 -5.148 1.00 95.75 92 LYS A O 1
ATOM 719 N N . ALA A 1 93 ? -7.504 -0.776 -6.472 1.00 96.69 93 ALA A N 1
ATOM 720 C CA . ALA A 1 93 ? -6.650 -1.852 -5.975 1.00 96.69 93 ALA A CA 1
ATOM 721 C C . ALA A 1 93 ? -6.364 -1.698 -4.474 1.00 96.69 93 ALA A C 1
ATOM 723 O O . ALA A 1 93 ? -6.475 -2.671 -3.735 1.00 96.69 93 ALA A O 1
ATOM 724 N N . ALA A 1 94 ? -6.080 -0.482 -4.011 1.00 97.12 94 ALA A N 1
ATOM 725 C CA . ALA A 1 94 ? -5.855 -0.178 -2.606 1.00 97.12 94 ALA A CA 1
ATOM 726 C C . ALA A 1 94 ? -7.090 -0.477 -1.742 1.00 97.12 94 ALA A C 1
ATOM 728 O O . ALA A 1 94 ? -6.987 -1.166 -0.726 1.00 97.12 94 ALA A O 1
ATOM 729 N N . ARG A 1 95 ? -8.279 -0.057 -2.195 1.00 96.31 95 AR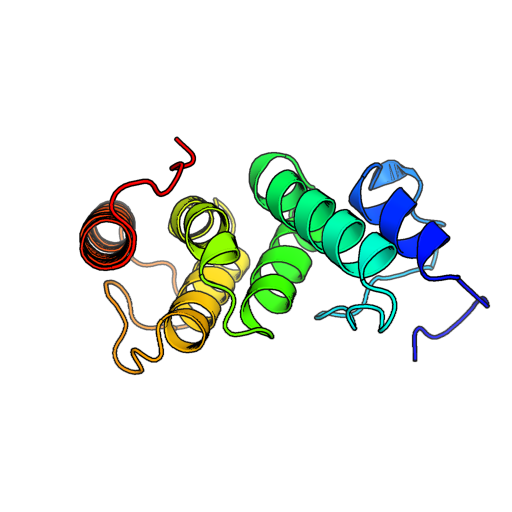G A N 1
ATOM 730 C CA . ARG A 1 95 ? -9.563 -0.374 -1.553 1.00 96.31 95 ARG A CA 1
ATOM 731 C C . ARG A 1 95 ? -9.791 -1.880 -1.443 1.00 96.31 95 ARG A C 1
ATOM 733 O O . ARG A 1 95 ? -10.206 -2.369 -0.391 1.00 96.31 95 ARG A O 1
ATOM 740 N N . ASP A 1 96 ? -9.547 -2.619 -2.523 1.00 95.50 96 ASP A N 1
ATOM 741 C CA . ASP A 1 96 ? -9.736 -4.071 -2.552 1.00 95.50 96 ASP A CA 1
ATOM 742 C C . ASP A 1 96 ? -8.731 -4.780 -1.624 1.00 95.50 96 ASP A C 1
ATOM 744 O O . ASP A 1 96 ? -9.117 -5.664 -0.855 1.00 95.50 96 ASP A O 1
ATOM 748 N N . SER A 1 97 ? -7.476 -4.329 -1.611 1.00 96.75 97 SER A N 1
ATOM 749 C CA . SER A 1 97 ? -6.419 -4.822 -0.723 1.00 96.75 97 SER A CA 1
ATOM 750 C C . SER A 1 97 ? -6.700 -4.539 0.756 1.00 96.75 97 SER A C 1
ATOM 752 O O . SER A 1 97 ? -6.525 -5.431 1.587 1.00 96.75 97 SER A O 1
ATOM 754 N N . LEU A 1 98 ? -7.208 -3.350 1.104 1.00 97.00 98 LEU A N 1
ATOM 755 C CA . LEU A 1 98 ? -7.565 -3.009 2.487 1.00 97.00 98 LEU A CA 1
ATOM 756 C C . LEU A 1 98 ? -8.632 -3.941 3.051 1.00 97.00 98 LEU A C 1
ATOM 758 O O . LEU A 1 98 ? -8.509 -4.373 4.194 1.00 97.00 98 LEU A O 1
ATOM 762 N N . ARG A 1 99 ? -9.639 -4.331 2.260 1.00 95.31 99 ARG A N 1
ATOM 763 C CA . ARG A 1 99 ? -10.657 -5.313 2.689 1.00 95.31 99 ARG A CA 1
ATOM 764 C C . ARG A 1 99 ? -10.041 -6.658 3.054 1.00 95.31 99 ARG A C 1
ATOM 766 O O . ARG A 1 99 ? -10.500 -7.303 3.996 1.00 95.31 99 ARG A O 1
ATOM 773 N N . PHE A 1 100 ? -9.007 -7.078 2.328 1.00 94.50 100 PHE A N 1
ATOM 774 C CA . PHE A 1 100 ? -8.318 -8.335 2.596 1.00 94.50 100 PHE A CA 1
ATOM 775 C C . PHE A 1 100 ? -7.419 -8.245 3.833 1.00 94.50 100 PHE A C 1
ATOM 777 O O . PHE A 1 100 ? -7.536 -9.083 4.730 1.00 94.50 100 PHE A O 1
ATOM 784 N N . VAL A 1 101 ? -6.583 -7.204 3.916 1.00 94.19 101 VAL A N 1
ATOM 785 C CA . VAL A 1 101 ? -5.660 -6.959 5.040 1.00 94.19 101 VAL A CA 1
ATOM 786 C C . VAL A 1 101 ? -6.422 -6.803 6.359 1.00 94.19 101 VAL A C 1
ATOM 788 O O . VAL A 1 101 ? -6.074 -7.425 7.361 1.00 94.19 101 VAL A O 1
ATOM 791 N N . SER A 1 102 ? -7.520 -6.047 6.343 1.00 93.56 102 SER A N 1
ATOM 792 C CA . SER A 1 102 ? -8.374 -5.803 7.514 1.00 93.56 102 SER A CA 1
ATOM 793 C C . SER A 1 102 ? -9.353 -6.928 7.843 1.00 93.56 102 SER A C 1
ATOM 795 O O . SER A 1 102 ? -9.987 -6.894 8.896 1.00 93.56 102 SER A O 1
ATOM 797 N N . ARG A 1 103 ? -9.524 -7.903 6.937 1.00 92.69 103 ARG A N 1
ATOM 798 C CA . ARG A 1 103 ? -10.603 -8.909 6.982 1.00 92.69 103 ARG A CA 1
ATOM 799 C C . ARG A 1 103 ? -11.998 -8.280 7.080 1.00 92.69 103 ARG A C 1
ATOM 801 O O . ARG A 1 103 ? -12.903 -8.856 7.680 1.00 92.69 103 ARG A O 1
ATOM 808 N N . LYS A 1 104 ? -12.179 -7.102 6.484 1.00 92.19 104 LYS A N 1
ATOM 809 C CA . LYS A 1 104 ? -13.432 -6.349 6.500 1.00 92.19 104 LYS A CA 1
ATOM 810 C C . LYS A 1 104 ? -14.041 -6.365 5.094 1.00 92.19 104 LYS A C 1
ATOM 812 O O . LYS A 1 104 ? -13.749 -5.470 4.301 1.00 92.19 104 LYS A O 1
ATOM 817 N N . PRO A 1 105 ? -14.871 -7.369 4.743 1.00 89.44 105 PRO A N 1
ATOM 818 C CA . PRO A 1 105 ? -15.373 -7.540 3.380 1.00 89.44 105 PRO A CA 1
ATOM 819 C C . PRO A 1 105 ? -16.250 -6.377 2.914 1.00 89.44 105 PRO A C 1
ATOM 821 O O . PRO A 1 105 ? -16.259 -6.091 1.726 1.00 89.44 105 PRO A O 1
ATOM 824 N N . GLU A 1 106 ? -16.917 -5.644 3.799 1.00 89.19 106 GLU A N 1
ATOM 825 C CA . GLU A 1 106 ? -17.641 -4.430 3.391 1.00 89.19 106 GLU A CA 1
ATOM 826 C C . GLU A 1 106 ? -16.689 -3.256 3.102 1.00 89.19 106 GLU A C 1
ATOM 828 O O . GLU A 1 106 ? -16.932 -2.439 2.214 1.00 89.19 106 GLU A O 1
ATOM 833 N N . GLY A 1 107 ? -15.542 -3.220 3.787 1.00 89.94 107 GLY A N 1
ATOM 834 C CA . GLY A 1 107 ? -14.595 -2.109 3.748 1.00 89.94 107 GLY A CA 1
ATOM 835 C C . GLY A 1 107 ? -15.181 -0.807 4.301 1.00 89.94 107 GLY A C 1
ATOM 836 O O . GLY A 1 107 ? -16.096 -0.833 5.129 1.00 89.94 107 GLY A O 1
ATOM 837 N N . PHE A 1 108 ? -14.622 0.312 3.843 1.00 90.94 108 PHE A N 1
ATOM 838 C CA . PHE A 1 108 ? -15.143 1.669 4.017 1.00 90.94 108 PHE A CA 1
ATOM 839 C C . PHE A 1 108 ? -15.070 2.416 2.682 1.00 90.94 108 PHE A C 1
ATOM 841 O O . PHE A 1 108 ? -14.240 2.084 1.826 1.00 90.94 108 PHE A O 1
ATOM 848 N N . GLY A 1 109 ? -15.923 3.428 2.517 1.00 84.69 109 GLY A N 1
ATOM 849 C CA . GLY A 1 109 ? -15.920 4.302 1.350 1.00 84.69 109 GLY A CA 1
ATOM 850 C C . GLY A 1 109 ? -16.637 3.740 0.123 1.00 84.69 109 GLY A C 1
ATOM 851 O O . GLY A 1 109 ? -17.780 3.292 0.184 1.00 84.69 109 GLY A O 1
ATOM 852 N N . PHE A 1 110 ? -15.972 3.829 -1.027 1.00 82.06 110 PHE A N 1
ATOM 853 C CA . PHE A 1 110 ? -16.584 3.641 -2.339 1.00 82.06 110 PHE A CA 1
ATOM 854 C C . PHE A 1 110 ? -16.700 2.173 -2.779 1.00 82.06 110 PHE A C 1
ATOM 856 O O . PHE A 1 110 ? -15.923 1.290 -2.392 1.00 82.06 110 PHE A O 1
ATOM 863 N N . LYS A 1 111 ? -17.679 1.922 -3.658 1.00 82.19 111 LYS A N 1
ATOM 864 C CA . LYS A 1 111 ? -17.833 0.647 -4.371 1.00 82.19 111 LYS A CA 1
ATOM 865 C C . LYS A 1 111 ? -16.780 0.552 -5.479 1.00 82.19 111 LYS A C 1
ATOM 867 O O . LYS A 1 111 ? -16.477 1.542 -6.135 1.00 82.19 111 LYS A O 1
ATOM 872 N N . GLY A 1 112 ? -16.243 -0.646 -5.710 1.00 77.62 112 GLY A N 1
ATOM 873 C CA . GLY A 1 112 ? -15.229 -0.905 -6.741 1.00 77.62 112 GLY A CA 1
ATOM 874 C C . GLY A 1 112 ? -15.795 -0.954 -8.164 1.00 77.62 112 GLY A C 1
ATOM 875 O O . GLY A 1 112 ? -15.605 -1.963 -8.839 1.00 77.62 112 GLY A O 1
ATOM 876 N N . GLY A 1 113 ? -16.525 0.083 -8.580 1.00 84.75 113 GLY A N 1
ATOM 877 C CA . GLY A 1 113 ? -17.047 0.234 -9.939 1.00 84.75 113 GLY A CA 1
ATOM 878 C C . GLY A 1 113 ? -15.958 0.560 -10.968 1.00 84.75 113 GLY A C 1
ATOM 879 O O . GLY A 1 113 ? -14.766 0.460 -10.685 1.00 84.75 113 GLY A O 1
ATOM 880 N N . ASN A 1 114 ? -16.382 0.937 -12.177 1.00 83.94 114 ASN A N 1
ATOM 881 C CA . ASN A 1 114 ? -15.475 1.350 -13.258 1.00 83.94 114 ASN A CA 1
ATOM 882 C C . ASN A 1 114 ? -15.191 2.857 -13.258 1.00 83.94 114 ASN A C 1
ATOM 884 O O . ASN A 1 114 ? -14.287 3.306 -13.957 1.00 83.94 114 ASN A O 1
ATOM 888 N N . GLU A 1 115 ? -15.946 3.623 -12.472 1.00 85.44 115 GLU A N 1
ATOM 889 C CA . GLU A 1 115 ? -15.860 5.077 -12.420 1.00 85.44 115 GLU A CA 1
ATOM 890 C C . GLU A 1 115 ? -15.282 5.539 -11.078 1.00 85.44 115 GLU A C 1
ATOM 892 O O . GLU A 1 115 ? -15.647 4.992 -10.028 1.00 85.44 115 GLU A O 1
ATOM 897 N N . PRO A 1 116 ? -14.386 6.543 -11.094 1.00 86.25 116 PRO A N 1
ATOM 898 C CA . PRO A 1 116 ? -13.895 7.147 -9.870 1.00 86.25 116 PRO A CA 1
ATOM 899 C C . PRO A 1 116 ? -15.050 7.799 -9.096 1.00 86.25 116 PRO A C 1
ATOM 901 O O . PRO A 1 116 ? -15.849 8.515 -9.702 1.00 86.25 116 PRO A O 1
ATOM 904 N N . PRO A 1 117 ? -15.168 7.577 -7.773 1.00 85.56 117 PRO A N 1
ATOM 905 C CA . PRO A 1 117 ? -16.130 8.313 -6.956 1.00 85.56 117 PRO A CA 1
ATOM 906 C C . PRO A 1 117 ? -15.754 9.805 -6.867 1.00 85.56 117 PRO A C 1
ATOM 908 O O . PRO A 1 117 ? -14.758 10.256 -7.418 1.00 85.56 117 PRO A O 1
ATOM 911 N N . GLU A 1 118 ? -16.544 10.606 -6.160 1.00 88.75 118 GLU A N 1
ATOM 912 C CA . GLU A 1 118 ? -16.201 12.013 -5.927 1.00 88.75 118 GLU A CA 1
ATOM 913 C C . GLU A 1 118 ? -15.038 12.183 -4.938 1.00 88.75 118 GLU A C 1
ATOM 915 O O . GLU A 1 118 ? -14.844 11.357 -4.040 1.00 88.75 118 GLU A O 1
ATOM 920 N N . LYS A 1 119 ? -14.323 13.323 -5.027 1.00 86.00 119 LYS A N 1
ATOM 921 C CA . LYS A 1 119 ? -13.151 13.631 -4.180 1.00 86.00 119 LYS A CA 1
ATOM 922 C C . LYS A 1 119 ? -13.406 13.414 -2.683 1.00 86.00 119 LYS A C 1
ATOM 924 O O . LYS A 1 119 ? -12.581 12.835 -1.978 1.00 86.00 119 LYS A O 1
ATOM 929 N N . ALA A 1 120 ? 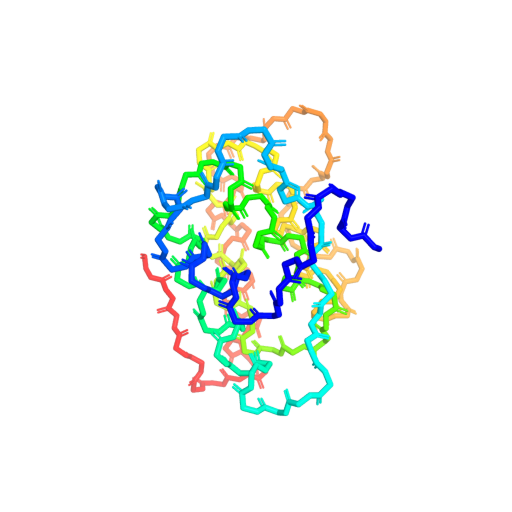-14.571 13.858 -2.221 1.00 89.50 120 ALA A N 1
ATOM 930 C CA . ALA A 1 120 ? -14.988 13.760 -0.827 1.00 89.50 120 ALA A CA 1
ATOM 931 C C . ALA A 1 120 ? -15.134 12.306 -0.341 1.00 89.50 120 ALA A C 1
ATOM 933 O O . ALA A 1 120 ? -14.863 12.019 0.823 1.00 89.50 120 ALA A O 1
ATOM 934 N N . VAL A 1 121 ? -15.504 11.375 -1.226 1.00 90.19 121 VAL A N 1
ATOM 935 C CA . VAL A 1 121 ? -15.716 9.969 -0.861 1.00 90.19 121 VAL A CA 1
ATOM 936 C C . VAL A 1 121 ? -14.393 9.276 -0.542 1.00 90.19 121 VAL A C 1
ATOM 938 O O . VAL A 1 121 ? -14.341 8.496 0.408 1.00 90.19 121 VAL A O 1
ATOM 941 N N . TRP A 1 122 ? -13.310 9.562 -1.277 1.00 88.00 122 TRP A N 1
ATOM 942 C CA . TRP A 1 122 ? -11.990 9.017 -0.924 1.00 88.00 122 TRP A CA 1
ATOM 943 C C . TRP A 1 122 ? -11.466 9.597 0.384 1.00 88.00 122 TRP A C 1
ATOM 945 O O . TRP A 1 122 ? -10.956 8.839 1.201 1.00 88.00 122 TRP A O 1
ATOM 955 N N . ALA A 1 123 ? -11.639 10.902 0.610 1.00 91.00 123 ALA A N 1
ATOM 956 C CA . ALA A 1 123 ? -11.217 11.541 1.855 1.00 91.00 123 ALA A CA 1
ATOM 957 C C . ALA A 1 123 ? -11.925 10.921 3.072 1.00 91.00 123 ALA A C 1
ATOM 959 O O . ALA A 1 123 ? -11.279 10.589 4.065 1.00 91.00 123 ALA A O 1
ATOM 960 N N . GLN A 1 124 ? -13.236 10.675 2.965 1.00 94.12 124 GLN A N 1
ATOM 961 C CA . GLN A 1 124 ? -13.977 9.976 4.012 1.00 94.12 124 GLN A CA 1
ATOM 962 C C . GLN A 1 124 ? -13.495 8.531 4.181 1.00 94.12 124 GLN A C 1
ATOM 964 O O . GLN A 1 124 ? -13.273 8.085 5.302 1.00 94.12 124 GLN A O 1
ATOM 969 N N . ALA A 1 125 ? -13.265 7.807 3.080 1.00 94.62 125 ALA A N 1
ATOM 970 C CA . ALA A 1 125 ? -12.742 6.444 3.138 1.00 94.62 125 ALA A CA 1
ATOM 971 C C . ALA A 1 125 ? -11.381 6.384 3.852 1.00 94.62 125 ALA A C 1
ATOM 973 O O . ALA A 1 125 ? -11.162 5.503 4.680 1.00 94.62 125 ALA A O 1
ATOM 974 N N . GLN A 1 126 ? -10.477 7.320 3.555 1.00 95.88 126 GLN A N 1
ATOM 975 C CA . GLN A 1 126 ? -9.176 7.435 4.214 1.00 95.88 126 GLN A CA 1
ATOM 976 C C . GLN A 1 126 ? -9.322 7.707 5.707 1.00 95.88 126 GLN A C 1
ATOM 978 O O . GLN A 1 126 ? -8.650 7.047 6.500 1.00 95.88 126 GLN A O 1
ATOM 983 N N . ALA A 1 127 ? -10.215 8.620 6.095 1.00 96.06 127 ALA A N 1
ATOM 984 C CA . ALA A 1 127 ? -10.500 8.902 7.497 1.00 96.06 127 ALA A CA 1
ATOM 985 C C . ALA A 1 127 ? -11.018 7.650 8.224 1.00 96.06 127 ALA A C 1
ATOM 987 O O . ALA A 1 127 ? -10.449 7.261 9.242 1.00 96.06 127 ALA A O 1
ATOM 988 N N . ASP A 1 128 ? -12.011 6.959 7.659 1.00 97.00 128 ASP A N 1
ATOM 989 C CA . ASP A 1 128 ? -12.604 5.759 8.258 1.00 97.00 128 ASP A CA 1
ATOM 990 C C . ASP A 1 128 ? -11.577 4.626 8.411 1.00 97.00 128 ASP A C 1
ATOM 992 O O . ASP A 1 128 ? -11.478 3.994 9.467 1.00 97.00 128 ASP A O 1
ATOM 996 N N . TRP A 1 129 ? -10.775 4.378 7.369 1.00 97.44 129 TRP A N 1
ATOM 997 C CA . TRP A 1 129 ? -9.709 3.380 7.425 1.00 97.44 129 TRP A CA 1
ATOM 998 C C . TRP A 1 129 ? -8.607 3.761 8.412 1.00 97.44 129 TRP A C 1
ATOM 1000 O O . TRP A 1 129 ? -8.085 2.880 9.092 1.00 97.44 129 TRP A O 1
ATOM 1010 N N . THR A 1 130 ? -8.274 5.046 8.527 1.00 97.31 130 THR A N 1
ATOM 1011 C CA . THR A 1 130 ? -7.292 5.546 9.497 1.00 97.31 130 THR A CA 1
ATOM 1012 C C . THR A 1 130 ? -7.796 5.361 10.923 1.00 97.31 130 THR A C 1
ATOM 1014 O O . THR A 1 130 ? -7.088 4.795 11.753 1.00 97.31 130 THR A O 1
ATOM 1017 N N . SER A 1 131 ? -9.039 5.760 11.210 1.00 97.12 131 SER A N 1
ATOM 1018 C CA . SER A 1 131 ? -9.665 5.551 12.518 1.00 97.12 131 SER A CA 1
ATOM 1019 C C . SER A 1 131 ? -9.723 4.070 12.883 1.00 97.12 131 SER A C 1
ATOM 1021 O O . SER A 1 131 ? -9.394 3.697 14.009 1.00 97.12 131 SER A O 1
ATOM 1023 N N . TRP A 1 132 ? -10.079 3.207 11.927 1.00 96.38 132 TRP A N 1
ATOM 1024 C CA . TRP A 1 132 ? -10.030 1.764 12.136 1.00 96.38 132 TRP A CA 1
ATOM 1025 C C . TRP A 1 132 ? -8.608 1.276 12.432 1.00 96.38 132 TRP A C 1
ATOM 1027 O O . TRP A 1 132 ? -8.417 0.558 13.414 1.00 96.38 132 TRP A O 1
ATOM 1037 N N . LEU A 1 133 ? -7.612 1.674 11.635 1.00 97.25 133 LEU A N 1
ATOM 1038 C CA . LEU A 1 133 ? -6.229 1.236 11.816 1.00 97.25 133 LEU A CA 1
ATOM 1039 C C . LEU A 1 133 ? -5.707 1.634 13.196 1.00 97.25 133 LEU A C 1
ATOM 1041 O O . LEU A 1 133 ? -5.174 0.787 13.904 1.00 97.25 133 LEU A O 1
ATOM 1045 N N . LEU A 1 134 ? -5.931 2.879 13.613 1.00 97.31 134 LEU A N 1
ATOM 1046 C CA . LEU A 1 134 ? -5.528 3.361 14.933 1.00 97.31 134 LEU A CA 1
ATOM 1047 C C . LEU A 1 134 ? -6.282 2.660 16.073 1.00 97.31 134 LEU A C 1
ATOM 1049 O O . LEU A 1 134 ? -5.725 2.489 17.152 1.00 97.31 134 LEU A O 1
ATOM 1053 N N . SER A 1 135 ? -7.514 2.192 15.847 1.00 97.12 135 SER A N 1
ATOM 1054 C CA . SER A 1 135 ? -8.24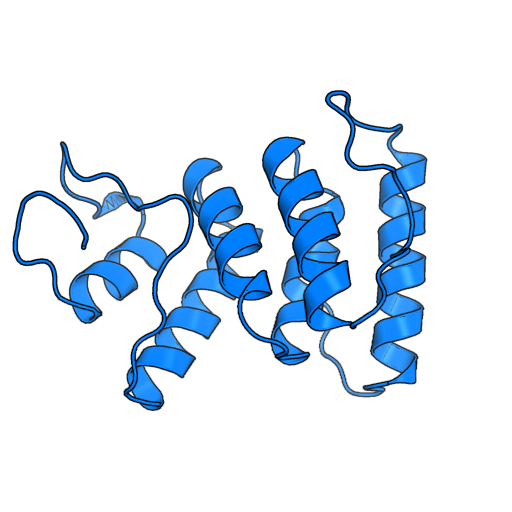6 1.413 16.857 1.00 97.12 135 SER A CA 1
ATOM 1055 C C . SER A 1 135 ? -7.642 0.024 17.103 1.00 97.12 135 SER A C 1
ATOM 1057 O O . SER A 1 135 ? -7.677 -0.466 18.230 1.00 97.12 135 SER A O 1
ATOM 1059 N N . VAL A 1 136 ? -7.072 -0.611 16.070 1.00 96.44 136 VAL A N 1
ATOM 1060 C CA . VAL A 1 136 ? -6.465 -1.953 16.171 1.00 96.44 136 VAL A CA 1
ATOM 1061 C C . VAL A 1 136 ? -4.951 -1.906 16.384 1.00 96.44 136 VAL A C 1
ATOM 1063 O O . VAL A 1 136 ? -4.377 -2.840 16.940 1.00 96.44 136 VAL A O 1
ATOM 1066 N N . LYS A 1 137 ? -4.302 -0.820 15.956 1.00 95.88 137 LYS A N 1
ATOM 1067 C CA . LYS A 1 137 ? -2.874 -0.540 16.103 1.00 95.88 137 LYS A CA 1
ATOM 1068 C C . LYS A 1 137 ? -2.677 0.952 16.440 1.00 95.88 137 LYS A C 1
ATOM 1070 O O . LYS A 1 137 ? -2.371 1.743 15.549 1.00 95.88 137 LYS A O 1
ATOM 1075 N N . PRO A 1 138 ? -2.796 1.343 17.724 1.00 95.62 138 PRO A N 1
ATOM 1076 C CA . PRO A 1 138 ? -2.691 2.747 18.148 1.00 95.62 138 PRO A CA 1
ATOM 1077 C C . PRO A 1 138 ? -1.368 3.436 17.794 1.00 95.62 138 PRO A C 1
ATOM 1079 O O . PRO A 1 138 ? -1.339 4.645 17.607 1.00 95.62 138 PRO A O 1
ATOM 1082 N N . ASN A 1 139 ? -0.289 2.660 17.660 1.00 95.12 139 ASN A N 1
ATOM 1083 C CA . ASN A 1 139 ? 1.051 3.154 17.329 1.00 95.12 139 ASN A CA 1
ATOM 1084 C C . ASN A 1 139 ? 1.377 3.015 15.829 1.00 95.12 139 ASN A C 1
ATOM 1086 O O . ASN A 1 139 ? 2.545 2.913 15.465 1.00 95.12 139 ASN A O 1
ATOM 1090 N N . ALA A 1 140 ? 0.371 2.887 14.958 1.00 93.81 140 ALA A N 1
ATOM 1091 C CA . ALA A 1 140 ? 0.605 2.806 13.521 1.00 93.81 140 ALA A CA 1
ATOM 1092 C C . ALA A 1 140 ? 1.163 4.134 12.992 1.00 93.81 140 ALA A C 1
ATOM 1094 O O . ALA A 1 140 ? 0.585 5.195 13.222 1.00 93.81 140 ALA A O 1
ATOM 1095 N N . GLU A 1 141 ? 2.258 4.060 12.241 1.00 92.88 141 GLU A N 1
ATOM 1096 C CA . GLU A 1 141 ? 2.801 5.208 11.521 1.00 92.88 141 GLU A CA 1
ATOM 1097 C C . GLU A 1 141 ? 1.973 5.440 10.255 1.00 92.88 141 GLU A C 1
ATOM 1099 O O . GLU A 1 141 ? 1.860 4.563 9.397 1.00 92.88 141 GLU A O 1
ATOM 1104 N N . LEU A 1 142 ? 1.345 6.611 10.165 1.00 90.81 142 LEU A N 1
ATOM 1105 C CA . LEU A 1 142 ? 0.510 6.990 9.031 1.00 90.81 142 LEU A CA 1
ATOM 1106 C C . LEU A 1 142 ? 1.340 7.724 7.979 1.00 90.81 142 LEU A C 1
ATOM 1108 O O . LEU A 1 142 ? 2.233 8.502 8.310 1.00 90.81 142 LEU A O 1
ATOM 1112 N N . ILE A 1 143 ? 0.997 7.506 6.713 1.00 89.25 143 ILE A N 1
ATOM 1113 C CA . ILE A 1 143 ? 1.556 8.254 5.585 1.00 89.25 143 ILE A CA 1
ATOM 1114 C C . ILE A 1 143 ? 0.614 9.427 5.298 1.00 89.25 143 ILE A C 1
ATOM 1116 O O . ILE A 1 143 ? -0.598 9.218 5.197 1.00 89.25 143 ILE A O 1
ATOM 1120 N N . GLN A 1 144 ? 1.170 10.638 5.215 1.00 70.88 144 GLN A N 1
ATOM 1121 C CA . GLN A 1 144 ? 0.445 11.880 4.918 1.00 70.88 144 GLN A CA 1
ATOM 1122 C C . GLN A 1 144 ? 0.493 12.225 3.433 1.00 70.88 144 GLN A C 1
ATOM 1124 O O . GLN A 1 144 ? 1.554 11.987 2.813 1.00 70.88 144 GLN A O 1
#

Mean predicted aligned error: 4.29 Å

Solvent-accessible surface area (backbone atoms only — not comparable to full-atom values): 8236 Å² total; per-residue (Å²): 132,81,83,80,69,92,74,49,71,66,54,54,41,50,28,53,72,35,64,85,68,52,55,89,94,62,76,84,61,73,50,67,82,77,58,88,53,63,69,60,27,54,50,42,53,52,32,35,48,52,20,52,78,75,41,59,72,72,52,21,34,23,26,28,42,31,53,28,74,44,75,45,67,86,42,47,35,47,30,43,50,28,41,70,40,92,50,55,69,30,14,44,30,8,52,57,16,47,19,51,34,70,70,33,86,85,59,64,62,76,77,85,64,95,63,75,76,59,75,68,44,39,55,49,21,37,51,53,50,47,55,51,45,39,71,79,37,77,85,63,76,74,63,131